Protein AF-A0A8J5MXL2-F1 (afdb_monomer_lite)

Organism: Homarus americanus (NCBI:txid6706)

Secondary structure (DSSP, 8-state):
-HHHHHHHHHHHHHHHHHHHHHHHHHHHHHHHHH---S--------B-PBPSSSSSB-S--B----SEETTTEESS-TT-EEEEEEEEEEE--HHHHHH-EEEEEEEEE-TTS-EEEEEEEEEEPPP--HHHHHHHHHHTHHHHHTTSS-SEEEEEEEEEEEEE---

Sequence (167 aa):
NMQSTAYSLVVFTATMVVMFWASVFLYTSFYFTYMPDESVMWPVHFQYRSCHDKPGICSNPFAVISVTDPTRGSLLARGQKYRVVVDIDMPESPTNQKIGMFLINMNMKSHTGEVLREASRSSMLRYKSSLLQTLSTITFAPLLLYGIHEEKQMVTVELFSQYEEDP

Foldseek 3Di:
DVVVVVVVVVVVVVVVVVVVVVVVVVVVVCCVPPPDDPDDDDDWDWDFDADPPDGDTDDDTDGDDDQADPVPGGVDDAPAWDWDKDKDKDAPDPVQQVVAKDKDKDFDADPVRHGPDIFIDIDHDDDDDPVRVVVVCVVCVVCVVVVVDGRIDITMDTGDGTDHDHD

Structure (mmCIF, N/CA/C/O backbone):
data_AF-A0A8J5MXL2-F1
#
_entry.id   AF-A0A8J5MXL2-F1
#
loop_
_atom_site.group_PDB
_atom_site.id
_atom_site.typ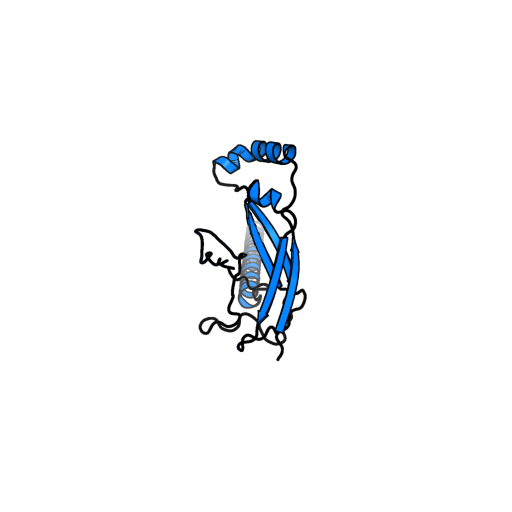e_symbol
_atom_site.label_atom_id
_atom_site.label_alt_id
_atom_site.label_comp_id
_atom_site.label_asym_id
_atom_site.label_entity_id
_atom_site.label_seq_id
_atom_site.pdbx_PDB_ins_code
_atom_site.Cartn_x
_atom_site.Cartn_y
_atom_site.Cartn_z
_atom_site.occupancy
_atom_site.B_iso_or_equiv
_atom_site.auth_seq_id
_atom_site.auth_comp_id
_atom_site.auth_asym_id
_atom_site.auth_atom_id
_atom_site.pdbx_PDB_model_num
ATOM 1 N N . ASN A 1 1 ? -1.205 4.572 -68.553 1.00 61.91 1 ASN A N 1
ATOM 2 C CA . ASN A 1 1 ? -1.331 5.439 -67.357 1.00 61.91 1 ASN A CA 1
ATOM 3 C C . ASN A 1 1 ? -2.058 4.818 -66.166 1.00 61.91 1 ASN A C 1
ATOM 5 O O . ASN A 1 1 ? -1.701 5.190 -65.065 1.00 61.91 1 ASN A O 1
ATOM 9 N N . MET A 1 2 ? -2.988 3.861 -66.320 1.00 67.50 2 MET A N 1
ATOM 10 C CA . MET A 1 2 ? -3.702 3.271 -65.164 1.00 67.50 2 MET A CA 1
ATOM 11 C C . MET A 1 2 ? -2.913 2.192 -64.394 1.00 67.50 2 MET A C 1
ATOM 13 O O . MET A 1 2 ? -3.054 2.068 -63.184 1.00 67.50 2 MET A O 1
ATOM 17 N N . GLN A 1 3 ? -2.043 1.430 -65.067 1.00 72.88 3 GLN A N 1
ATOM 18 C CA . GLN A 1 3 ? -1.209 0.431 -64.382 1.00 72.88 3 GLN A CA 1
ATOM 19 C C . GLN A 1 3 ? -0.096 1.081 -63.544 1.00 72.88 3 GLN A C 1
ATOM 21 O O . GLN A 1 3 ? 0.115 0.691 -62.405 1.00 72.88 3 GLN A O 1
ATOM 26 N N . SER A 1 4 ? 0.568 2.122 -64.059 1.00 75.69 4 SER A N 1
ATOM 27 C CA . SER A 1 4 ? 1.635 2.833 -63.333 1.00 75.69 4 SER A CA 1
ATOM 28 C C . SER A 1 4 ? 1.132 3.537 -62.063 1.00 75.69 4 SER A C 1
ATOM 30 O O . SER A 1 4 ? 1.806 3.483 -61.035 1.00 75.69 4 SER A O 1
ATOM 32 N N . THR A 1 5 ? -0.073 4.119 -62.087 1.00 83.44 5 THR A N 1
ATOM 33 C CA . THR A 1 5 ? -0.689 4.721 -60.893 1.00 83.44 5 THR A CA 1
ATOM 34 C C . THR A 1 5 ? -1.088 3.671 -59.856 1.00 83.44 5 THR A C 1
ATOM 36 O O . THR A 1 5 ? -0.884 3.895 -58.666 1.00 83.44 5 THR A O 1
ATOM 39 N N . ALA A 1 6 ? -1.578 2.501 -60.285 1.00 85.50 6 ALA A N 1
ATOM 40 C CA . ALA A 1 6 ? -1.893 1.391 -59.384 1.00 85.50 6 ALA A CA 1
ATOM 41 C C . ALA A 1 6 ? -0.640 0.850 -58.670 1.00 85.50 6 ALA A C 1
ATOM 43 O O . ALA A 1 6 ? -0.662 0.676 -57.454 1.00 85.50 6 ALA A O 1
ATOM 44 N N . TYR A 1 7 ? 0.475 0.665 -59.388 1.00 90.00 7 TYR A N 1
ATOM 45 C CA . TYR A 1 7 ? 1.747 0.261 -58.773 1.00 90.00 7 TYR A CA 1
ATOM 46 C C . TYR A 1 7 ? 2.254 1.293 -57.762 1.00 90.00 7 TYR A C 1
ATOM 48 O O . TYR A 1 7 ? 2.662 0.925 -56.663 1.00 90.00 7 TYR A O 1
ATOM 56 N N . SER A 1 8 ? 2.188 2.585 -58.097 1.00 84.81 8 SER A N 1
ATOM 57 C CA . SER A 1 8 ? 2.608 3.652 -57.183 1.00 84.81 8 SER A CA 1
ATOM 58 C C . SER A 1 8 ? 1.765 3.688 -55.899 1.00 84.81 8 SER A C 1
ATOM 60 O O . SER A 1 8 ? 2.327 3.830 -54.814 1.00 84.81 8 SER A O 1
ATOM 62 N N . LEU A 1 9 ? 0.447 3.479 -55.995 1.00 91.19 9 LEU A N 1
ATOM 63 C CA . LEU A 1 9 ? -0.451 3.412 -54.837 1.00 91.19 9 LEU A CA 1
ATOM 64 C C . LEU A 1 9 ? -0.167 2.187 -53.951 1.00 91.19 9 LEU A C 1
ATOM 66 O O . LEU A 1 9 ? -0.119 2.302 -52.727 1.00 91.19 9 LEU A O 1
ATOM 70 N N . VAL A 1 10 ? 0.060 1.018 -54.556 1.00 93.69 10 VAL A N 1
ATOM 71 C CA . VAL A 1 10 ? 0.404 -0.209 -53.817 1.00 93.69 10 VAL A CA 1
ATOM 72 C C . VAL A 1 10 ? 1.729 -0.042 -53.076 1.00 93.69 10 VAL A C 1
ATOM 74 O O . VAL A 1 10 ? 1.815 -0.371 -51.899 1.00 93.69 10 VAL A O 1
ATOM 77 N N . VAL A 1 11 ? 2.748 0.532 -53.719 1.00 93.94 11 VAL A N 1
ATOM 78 C CA . VAL A 1 11 ? 4.038 0.778 -53.060 1.00 93.94 11 VAL A CA 1
ATOM 79 C C . VAL A 1 11 ? 3.889 1.786 -51.919 1.00 93.94 11 VAL A C 1
ATOM 81 O O . VAL A 1 11 ? 4.409 1.540 -50.838 1.00 93.94 11 VAL A O 1
ATOM 84 N N . PHE A 1 12 ? 3.142 2.877 -52.111 1.00 94.75 12 PHE A N 1
ATOM 85 C CA . PHE A 1 12 ? 2.916 3.876 -51.061 1.00 94.75 12 PHE A CA 1
ATOM 86 C C . PHE A 1 12 ? 2.152 3.312 -49.854 1.00 94.75 12 PHE A C 1
ATOM 88 O O . PHE A 1 12 ? 2.492 3.578 -48.703 1.00 94.75 12 PHE A O 1
ATOM 95 N N . THR A 1 13 ? 1.121 2.503 -50.100 1.00 94.06 13 THR A N 1
ATOM 96 C CA . THR A 1 13 ? 0.374 1.846 -49.017 1.00 94.06 13 THR A CA 1
ATOM 97 C C . THR A 1 13 ? 1.240 0.816 -48.293 1.00 94.06 13 THR A C 1
ATOM 99 O O . THR A 1 13 ? 1.255 0.795 -47.064 1.00 94.06 13 THR A O 1
ATOM 102 N N . ALA A 1 14 ? 2.033 0.027 -49.022 1.00 95.12 14 ALA A N 1
ATOM 103 C CA . ALA A 1 14 ? 2.966 -0.926 -48.432 1.00 95.12 14 ALA A CA 1
ATOM 104 C C . ALA A 1 14 ? 4.043 -0.235 -47.580 1.00 95.12 14 ALA A C 1
ATOM 106 O O . ALA A 1 14 ? 4.313 -0.687 -46.468 1.00 95.12 14 ALA A O 1
ATOM 107 N N . THR A 1 15 ? 4.623 0.878 -48.040 1.00 95.31 15 THR A N 1
ATOM 108 C CA . THR A 1 15 ? 5.620 1.621 -47.252 1.00 95.31 15 THR A CA 1
ATOM 109 C C . THR A 1 15 ? 5.012 2.222 -45.991 1.00 95.31 15 THR A C 1
ATOM 111 O O . THR A 1 15 ? 5.636 2.137 -44.937 1.00 95.31 15 THR A O 1
ATOM 114 N N . MET A 1 16 ? 3.789 2.756 -46.050 1.00 95.88 16 MET A N 1
ATOM 115 C CA . MET A 1 16 ? 3.077 3.249 -44.863 1.00 95.88 16 MET A CA 1
ATOM 116 C C . MET A 1 16 ? 2.820 2.140 -43.842 1.00 95.88 16 MET A C 1
ATOM 118 O O . MET A 1 16 ? 3.063 2.334 -42.652 1.00 95.88 16 MET A O 1
ATOM 122 N N . VAL A 1 17 ? 2.395 0.960 -44.301 1.00 97.00 17 VAL A N 1
ATOM 123 C CA . VAL A 1 17 ? 2.185 -0.205 -43.432 1.00 97.00 17 VAL A CA 1
ATOM 124 C C . VAL A 1 17 ? 3.502 -0.649 -42.792 1.00 97.00 17 VAL A C 1
ATOM 126 O O . VAL A 1 17 ? 3.550 -0.854 -41.582 1.00 97.00 17 VAL A O 1
ATOM 129 N N . VAL A 1 18 ? 4.587 -0.742 -43.566 1.00 97.12 18 VAL A N 1
ATOM 130 C CA . VAL A 1 18 ? 5.909 -1.121 -43.039 1.00 97.12 18 VAL A CA 1
ATOM 131 C C . VAL A 1 18 ? 6.419 -0.094 -42.029 1.00 97.12 18 VAL A C 1
ATOM 133 O O . VAL A 1 18 ? 6.891 -0.484 -40.966 1.00 97.12 18 VAL A O 1
ATOM 136 N N . MET A 1 19 ? 6.292 1.204 -42.314 1.00 97.06 19 MET A N 1
ATOM 137 C CA . MET A 1 19 ? 6.699 2.260 -41.381 1.00 97.06 19 MET A CA 1
ATOM 138 C C . MET A 1 19 ? 5.875 2.235 -40.093 1.00 97.06 19 MET A C 1
ATOM 140 O O . MET A 1 19 ? 6.441 2.392 -39.013 1.00 97.06 19 MET A O 1
ATOM 144 N N . PHE A 1 20 ? 4.566 1.990 -40.184 1.00 97.69 20 PHE A N 1
ATOM 145 C CA . PHE A 1 20 ? 3.706 1.852 -39.011 1.00 97.69 20 PHE A CA 1
ATOM 146 C C . PHE A 1 20 ? 4.155 0.683 -38.128 1.00 97.69 20 PHE A C 1
ATOM 148 O O . PHE A 1 20 ? 4.393 0.869 -36.936 1.00 97.69 20 PHE A O 1
ATOM 155 N N . TRP A 1 21 ? 4.361 -0.502 -38.711 1.00 98.06 21 TRP A N 1
ATOM 156 C CA . TRP A 1 21 ? 4.827 -1.669 -37.958 1.00 98.06 21 TRP A CA 1
ATOM 157 C C . TRP A 1 21 ? 6.236 -1.490 -37.397 1.00 98.06 21 TRP A C 1
ATOM 159 O O . TRP A 1 21 ? 6.477 -1.856 -36.249 1.00 98.06 21 TRP A O 1
ATOM 169 N N . ALA A 1 22 ? 7.147 -0.882 -38.159 1.00 97.56 22 ALA A N 1
ATOM 170 C CA . ALA A 1 22 ? 8.485 -0.552 -37.679 1.00 97.56 22 ALA A CA 1
ATOM 171 C C . ALA A 1 22 ? 8.427 0.416 -36.488 1.00 97.56 22 ALA A C 1
ATOM 173 O O . ALA A 1 22 ? 9.132 0.212 -35.503 1.00 97.56 22 ALA A O 1
ATOM 174 N N . SER A 1 23 ? 7.550 1.424 -36.538 1.00 97.94 23 SER A N 1
ATOM 175 C CA . SER A 1 23 ? 7.342 2.364 -35.434 1.00 97.94 23 SER A CA 1
ATOM 176 C C . SER A 1 23 ? 6.782 1.676 -34.192 1.00 97.94 23 SER A C 1
ATOM 178 O O . SER A 1 23 ? 7.279 1.926 -33.097 1.00 97.94 23 SER A O 1
ATOM 180 N N . VAL A 1 24 ? 5.768 0.816 -34.344 1.00 97.75 24 VAL A N 1
ATOM 181 C CA . VAL A 1 24 ? 5.194 0.056 -33.222 1.00 97.75 24 VAL A CA 1
ATOM 182 C C . VAL A 1 24 ? 6.259 -0.848 -32.606 1.00 97.75 24 VAL A C 1
ATOM 184 O O . VAL A 1 24 ? 6.463 -0.808 -31.398 1.00 97.75 24 VAL A O 1
ATOM 187 N N . PHE A 1 25 ? 6.998 -1.597 -33.429 1.00 97.81 25 PHE A N 1
ATOM 188 C CA . PHE A 1 25 ? 8.056 -2.490 -32.962 1.00 97.81 25 PHE A CA 1
ATOM 189 C C . PHE A 1 25 ? 9.160 -1.742 -32.207 1.00 97.81 25 PHE A C 1
ATOM 191 O O . PHE A 1 25 ? 9.524 -2.141 -31.101 1.00 97.81 25 PHE A O 1
ATOM 198 N N . LEU A 1 26 ? 9.665 -0.642 -32.776 1.00 96.81 26 LEU A N 1
ATOM 199 C CA . LEU A 1 26 ? 10.686 0.179 -32.130 1.00 96.81 26 LEU A CA 1
ATOM 200 C C . LEU A 1 26 ? 10.166 0.744 -30.809 1.00 96.81 26 LEU A C 1
ATOM 202 O O . LEU A 1 26 ? 10.816 0.560 -29.786 1.00 96.81 26 LEU A O 1
ATOM 206 N N . TYR A 1 27 ? 8.982 1.359 -30.797 1.00 96.38 27 TYR A N 1
ATOM 207 C CA . TYR A 1 27 ? 8.404 1.910 -29.572 1.00 96.38 27 TYR A CA 1
ATOM 208 C C . TYR A 1 27 ? 8.257 0.845 -28.478 1.00 96.38 27 TYR A C 1
ATOM 210 O O . TYR A 1 27 ? 8.729 1.046 -27.362 1.00 96.38 27 TYR A O 1
ATOM 218 N N . THR A 1 28 ? 7.673 -0.310 -28.805 1.00 96.06 28 THR A N 1
ATOM 219 C CA . THR A 1 28 ? 7.498 -1.418 -27.862 1.00 96.06 28 THR A CA 1
ATOM 220 C C . THR A 1 28 ? 8.838 -1.941 -27.340 1.00 96.06 28 THR A C 1
ATOM 222 O O . THR A 1 28 ? 8.985 -2.156 -26.139 1.00 96.06 28 THR A O 1
ATOM 225 N N . SER A 1 29 ? 9.838 -2.108 -28.211 1.00 96.00 29 SER A N 1
ATOM 226 C CA . SER A 1 29 ? 11.170 -2.573 -27.810 1.00 96.00 29 SER A CA 1
ATOM 227 C C . SER A 1 29 ? 11.869 -1.579 -26.885 1.00 96.00 29 SER A C 1
ATOM 229 O O . SER A 1 29 ? 12.421 -1.991 -25.864 1.00 96.00 29 SER A O 1
ATOM 231 N N . PHE A 1 30 ? 11.805 -0.282 -27.191 1.00 96.00 30 PHE A N 1
ATOM 232 C CA . PHE A 1 30 ?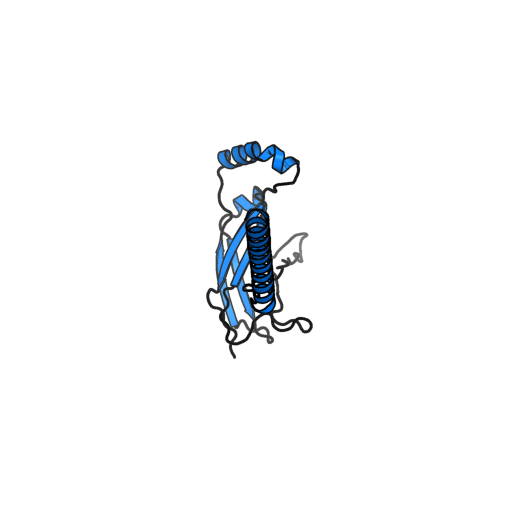 12.374 0.754 -26.332 1.00 96.00 30 PHE A CA 1
ATOM 233 C C . PHE A 1 30 ? 11.656 0.817 -24.984 1.00 96.00 30 PHE A C 1
ATOM 235 O O . PHE A 1 30 ? 12.316 0.870 -23.950 1.00 96.00 30 PHE A O 1
ATOM 242 N N . TYR A 1 31 ? 10.325 0.756 -24.990 1.00 93.12 31 TYR A N 1
ATOM 243 C CA . TYR A 1 31 ? 9.512 0.785 -23.780 1.00 93.12 31 TYR A CA 1
ATOM 244 C C . TYR A 1 31 ? 9.915 -0.332 -22.811 1.00 93.12 31 TYR A C 1
ATOM 246 O O . TYR A 1 31 ? 10.307 -0.051 -21.685 1.00 93.12 31 TYR A O 1
ATOM 254 N N . PHE A 1 32 ? 9.922 -1.587 -23.269 1.00 90.56 32 PHE A N 1
ATOM 255 C CA . PHE A 1 32 ? 10.228 -2.724 -22.395 1.00 90.56 32 PHE A CA 1
ATOM 256 C C . PHE A 1 32 ? 11.716 -2.878 -22.051 1.00 90.56 32 PHE A C 1
ATOM 258 O O . PHE A 1 32 ? 12.036 -3.516 -21.055 1.00 90.56 32 PHE A O 1
ATOM 265 N N . THR A 1 33 ? 12.630 -2.323 -22.853 1.00 91.44 33 THR A N 1
ATOM 266 C CA . THR A 1 33 ? 14.073 -2.391 -22.550 1.00 91.44 33 THR A CA 1
ATOM 267 C C . THR A 1 33 ? 14.507 -1.318 -21.557 1.00 91.44 33 THR A C 1
ATOM 269 O O . THR A 1 33 ? 15.392 -1.567 -20.741 1.00 91.44 33 THR A O 1
ATOM 272 N N . TYR A 1 34 ? 13.933 -0.116 -21.650 1.00 89.00 34 TYR A N 1
ATOM 273 C CA . TYR A 1 34 ? 14.468 1.053 -20.952 1.00 89.00 34 TYR A CA 1
ATOM 274 C C . TYR A 1 34 ? 13.556 1.638 -19.886 1.00 89.00 34 TYR A C 1
ATOM 276 O O . TYR A 1 34 ? 14.075 2.359 -19.040 1.00 89.00 34 TYR A O 1
ATOM 284 N N . MET A 1 35 ? 12.242 1.396 -19.914 1.00 84.00 35 MET A N 1
ATOM 285 C CA . MET A 1 35 ? 11.355 1.914 -18.874 1.00 84.00 35 MET A CA 1
ATOM 286 C C . MET A 1 35 ? 11.443 0.996 -17.647 1.00 84.00 35 MET A C 1
ATOM 288 O O . MET A 1 35 ? 11.004 -0.151 -17.731 1.00 84.00 35 MET A O 1
ATOM 292 N N . PRO A 1 36 ? 12.042 1.447 -16.528 1.00 75.75 36 PRO A N 1
ATOM 293 C CA . PRO A 1 36 ? 12.087 0.652 -15.312 1.00 75.75 36 PRO A CA 1
ATOM 294 C C . PRO A 1 36 ? 10.715 0.639 -14.633 1.00 75.75 36 PRO A C 1
ATOM 296 O O . PRO A 1 36 ? 9.900 1.543 -14.826 1.00 75.75 36 PRO A O 1
ATOM 299 N N . ASP A 1 37 ? 10.492 -0.353 -13.778 1.00 71.00 37 ASP A N 1
ATOM 300 C CA . ASP A 1 37 ? 9.303 -0.400 -12.934 1.00 71.00 37 ASP A CA 1
ATOM 301 C C . ASP A 1 37 ? 9.305 0.779 -11.942 1.00 71.00 37 ASP A C 1
ATOM 303 O O . ASP A 1 37 ? 10.186 0.903 -11.090 1.00 71.00 37 ASP A O 1
ATOM 307 N N . GLU A 1 38 ? 8.310 1.664 -12.047 1.00 75.12 38 GLU A N 1
ATOM 308 C CA . GLU A 1 38 ? 8.218 2.894 -11.240 1.00 75.12 38 GLU A CA 1
ATOM 309 C C . GLU A 1 38 ? 7.800 2.640 -9.780 1.00 75.12 38 GLU A C 1
ATOM 311 O O . GLU A 1 38 ? 7.971 3.502 -8.914 1.00 75.12 38 GLU A O 1
ATOM 316 N N . SER A 1 39 ? 7.254 1.458 -9.481 1.00 81.06 39 SER A N 1
ATOM 317 C CA . SER A 1 39 ? 6.775 1.100 -8.146 1.00 81.06 39 SER A CA 1
ATOM 318 C C . SER A 1 39 ? 7.028 -0.367 -7.836 1.00 81.06 39 SER A C 1
ATOM 320 O O . SER A 1 39 ? 6.598 -1.248 -8.580 1.00 81.06 39 SER A O 1
ATOM 322 N N . VAL A 1 40 ? 7.657 -0.632 -6.693 1.00 83.62 40 VAL A N 1
ATOM 323 C CA . VAL A 1 40 ? 7.877 -1.995 -6.208 1.00 83.62 40 VAL A CA 1
ATOM 324 C C . VAL A 1 40 ? 6.763 -2.366 -5.229 1.00 83.62 40 VAL A C 1
ATOM 326 O O . VAL A 1 40 ? 6.582 -1.698 -4.212 1.00 83.62 40 VAL A O 1
ATOM 329 N N . MET A 1 41 ? 6.012 -3.427 -5.530 1.00 87.31 41 MET A N 1
ATOM 330 C CA . MET A 1 41 ? 4.903 -3.907 -4.698 1.00 87.31 41 MET A CA 1
ATOM 331 C C . MET A 1 41 ? 5.289 -5.193 -3.967 1.00 87.31 41 MET A C 1
ATOM 333 O O . MET A 1 41 ? 5.769 -6.141 -4.587 1.00 87.31 41 MET A O 1
ATOM 337 N N . TRP A 1 42 ? 5.028 -5.244 -2.659 1.00 85.31 42 TRP A N 1
ATOM 338 C CA . TRP A 1 42 ? 5.318 -6.406 -1.818 1.00 85.31 42 TRP A CA 1
ATOM 339 C C . TRP A 1 42 ? 4.075 -6.847 -1.053 1.00 85.31 42 TRP A C 1
ATOM 341 O O . TRP A 1 42 ? 3.404 -6.005 -0.451 1.00 85.31 42 TRP A O 1
ATOM 351 N N . PRO A 1 43 ? 3.761 -8.153 -1.040 1.00 90.62 43 PRO A N 1
ATOM 352 C CA . PRO A 1 43 ? 2.618 -8.645 -0.294 1.00 90.62 43 PRO A CA 1
ATOM 353 C C . PRO A 1 43 ? 2.859 -8.490 1.212 1.00 90.62 43 PRO A C 1
ATOM 355 O O . PRO A 1 43 ? 3.914 -8.851 1.737 1.00 90.62 43 PRO A O 1
ATOM 358 N N . VAL A 1 44 ? 1.850 -7.977 1.916 1.00 92.31 44 VAL A N 1
ATOM 359 C CA . VAL A 1 44 ? 1.872 -7.818 3.373 1.00 92.31 44 VAL A CA 1
ATOM 360 C C . VAL A 1 44 ? 1.057 -8.936 4.008 1.00 92.31 44 VAL A C 1
ATOM 362 O O . VAL A 1 44 ? -0.168 -8.972 3.905 1.00 92.31 44 VAL A O 1
ATOM 365 N N . HIS A 1 45 ? 1.734 -9.855 4.692 1.00 92.62 45 HIS A N 1
ATOM 366 C CA . HIS A 1 45 ? 1.080 -10.951 5.402 1.00 92.62 45 HIS A CA 1
ATOM 367 C C . HIS A 1 45 ? 0.947 -10.617 6.888 1.00 92.62 45 HIS A C 1
ATOM 369 O O . HIS A 1 45 ? 1.911 -10.718 7.649 1.00 92.62 45 HIS A O 1
ATOM 375 N N . PHE A 1 46 ? -0.256 -10.212 7.299 1.00 92.31 46 PHE A N 1
ATOM 376 C CA . PHE A 1 46 ? -0.548 -9.916 8.698 1.00 92.31 46 PHE A CA 1
ATOM 377 C C . PHE A 1 46 ? -0.542 -11.176 9.564 1.00 92.31 46 PHE A C 1
ATOM 379 O O . PHE A 1 46 ? -1.087 -12.221 9.211 1.00 92.31 46 PHE A O 1
ATOM 386 N N . GLN A 1 47 ? 0.060 -11.036 10.736 1.00 93.00 47 GLN A N 1
ATOM 387 C CA . GLN A 1 47 ? 0.152 -12.033 11.784 1.00 93.00 47 GLN A CA 1
ATOM 388 C C . GLN A 1 47 ? -0.510 -11.505 13.054 1.00 93.00 47 GLN A C 1
ATOM 390 O O . GLN A 1 47 ? -0.605 -10.298 13.292 1.00 93.00 47 GLN A O 1
ATOM 395 N N . TYR A 1 48 ? -0.941 -12.443 13.888 1.00 92.75 48 TYR A N 1
ATOM 396 C CA . TYR A 1 48 ? -1.599 -12.176 15.158 1.00 92.75 48 TYR A CA 1
ATOM 397 C C . TYR A 1 48 ? -0.944 -13.021 16.243 1.00 92.75 48 TYR A C 1
ATOM 399 O O . TYR A 1 48 ? -0.497 -14.139 15.987 1.00 92.75 48 TYR A O 1
ATOM 407 N N . ARG A 1 49 ? -0.911 -12.507 17.472 1.00 90.88 49 ARG A N 1
ATOM 408 C CA . ARG A 1 49 ? -0.523 -13.283 18.649 1.00 90.88 49 ARG A CA 1
ATOM 409 C C . ARG A 1 49 ? -1.774 -13.804 19.341 1.00 90.88 49 ARG A C 1
ATOM 411 O O . ARG A 1 49 ? -2.697 -13.042 19.651 1.00 90.88 49 ARG A O 1
ATOM 418 N N . SER A 1 50 ? -1.782 -15.107 19.594 1.00 91.06 50 SER A N 1
ATOM 419 C CA . SER A 1 50 ? -2.776 -15.743 20.451 1.00 91.06 50 SER A CA 1
ATOM 420 C C . SER A 1 50 ? -2.597 -15.283 21.895 1.00 91.06 50 SER A C 1
ATOM 422 O O . SER A 1 50 ? -1.476 -15.042 22.347 1.00 91.06 50 SER A O 1
ATOM 424 N N . CYS A 1 51 ? -3.697 -15.177 22.632 1.00 90.88 51 CYS A N 1
ATOM 425 C CA . CYS A 1 51 ? -3.636 -14.952 24.071 1.00 90.88 51 CYS A CA 1
ATOM 426 C C . CYS A 1 51 ? -3.014 -16.172 24.777 1.00 90.88 51 CYS A C 1
ATOM 428 O O . CYS A 1 51 ? -3.262 -17.307 24.374 1.00 90.88 51 CYS A O 1
ATOM 430 N N . HIS A 1 52 ? -2.250 -15.952 25.851 1.00 87.69 52 HIS A N 1
ATOM 431 C CA . HIS A 1 52 ? -1.698 -17.050 26.656 1.00 87.69 52 HIS A CA 1
ATOM 432 C C . HIS A 1 52 ? -2.765 -17.740 27.523 1.00 87.69 52 HIS A C 1
ATOM 434 O O . HIS A 1 52 ? -2.758 -18.961 27.639 1.00 87.69 52 HIS A O 1
ATOM 440 N N . ASP A 1 53 ? -3.706 -16.971 28.082 1.00 89.12 53 ASP A N 1
ATOM 441 C CA . ASP A 1 53 ? -4.615 -17.467 29.127 1.00 89.12 53 ASP A CA 1
ATOM 442 C C . ASP A 1 53 ? -5.999 -17.901 28.615 1.00 89.12 53 ASP A C 1
ATOM 444 O O . ASP A 1 53 ? -6.775 -18.508 29.354 1.00 89.12 53 ASP A O 1
ATOM 448 N N . LYS A 1 54 ? -6.365 -17.546 27.375 1.00 88.50 54 LYS A N 1
ATOM 449 C CA . LYS A 1 54 ? -7.710 -17.773 26.815 1.00 88.50 54 LYS A CA 1
ATOM 450 C C . LYS A 1 54 ? -7.650 -18.067 25.315 1.00 88.50 54 LYS A C 1
ATOM 452 O O . LYS A 1 54 ? -6.788 -17.527 24.632 1.00 88.50 54 LYS A O 1
ATOM 457 N N . PRO A 1 55 ? -8.586 -18.853 24.760 1.00 86.00 55 PRO A N 1
ATOM 458 C CA . PRO A 1 55 ? -8.712 -18.968 23.313 1.00 86.00 55 PRO A CA 1
ATOM 459 C C . PRO A 1 55 ? -9.134 -17.613 22.728 1.00 86.00 55 PRO A C 1
ATOM 461 O O . PRO A 1 55 ? -10.198 -17.090 23.058 1.00 86.00 55 PRO A O 1
ATOM 464 N N . GLY A 1 56 ? -8.286 -17.024 21.884 1.00 87.62 56 GLY A N 1
ATOM 465 C CA . GLY A 1 56 ? -8.560 -15.740 21.243 1.00 87.62 56 GLY A CA 1
ATOM 466 C C . GLY A 1 56 ? -7.320 -15.045 20.684 1.00 87.62 56 GLY A C 1
ATOM 467 O O . GLY A 1 56 ? -6.184 -15.485 20.884 1.00 87.62 56 GLY A O 1
ATOM 468 N N . ILE A 1 57 ? -7.564 -13.938 19.984 1.00 89.25 57 ILE A N 1
ATOM 469 C CA . ILE A 1 57 ? -6.545 -13.025 19.458 1.00 89.25 57 ILE A CA 1
ATOM 470 C C . ILE A 1 57 ? -6.381 -11.879 20.460 1.00 89.25 57 ILE A C 1
ATOM 472 O O . ILE A 1 57 ? -7.362 -11.217 20.791 1.00 89.25 57 ILE A O 1
ATOM 476 N N . CYS A 1 58 ? -5.155 -11.647 20.934 1.00 86.94 58 CYS A N 1
ATOM 477 C CA . CYS A 1 58 ? -4.856 -10.608 21.932 1.00 86.94 58 CYS A CA 1
ATOM 478 C C . CYS A 1 58 ? -3.942 -9.494 21.415 1.00 86.94 58 CYS A C 1
ATOM 480 O O . CYS A 1 58 ? -3.575 -8.602 22.178 1.00 86.94 58 CYS A O 1
ATOM 482 N N . SER A 1 59 ? -3.551 -9.527 20.141 1.00 90.12 59 SER A N 1
ATOM 483 C CA . SER A 1 59 ? -2.757 -8.463 19.532 1.00 90.12 59 SER A CA 1
ATOM 484 C C . SER A 1 59 ? -3.461 -7.857 18.332 1.00 90.12 59 SER A C 1
ATOM 486 O O . SER A 1 59 ? -4.236 -8.516 17.639 1.00 90.12 59 SER A O 1
ATOM 488 N N . ASN A 1 60 ? -3.090 -6.618 18.032 1.00 91.94 60 ASN A N 1
ATOM 489 C CA . ASN A 1 60 ? -3.369 -6.024 16.733 1.00 91.94 60 ASN A CA 1
ATOM 490 C C . ASN A 1 60 ? -2.645 -6.816 15.624 1.00 91.94 60 ASN A C 1
ATOM 492 O O . ASN A 1 60 ? -1.613 -7.442 15.907 1.00 91.94 60 ASN A O 1
ATOM 496 N N . PRO A 1 61 ? -3.167 -6.801 14.383 1.00 93.50 61 PRO A N 1
ATOM 497 C CA . PRO A 1 61 ? -2.460 -7.348 13.231 1.00 93.50 61 PRO A CA 1
ATOM 498 C C . PRO A 1 61 ? -1.129 -6.620 13.036 1.00 93.50 61 PRO A C 1
ATOM 500 O O . PRO A 1 61 ? -1.080 -5.391 13.059 1.00 93.50 61 PRO A O 1
ATOM 503 N N . PHE A 1 62 ? -0.054 -7.369 12.816 1.00 94.12 62 PHE A N 1
ATOM 504 C CA . PHE A 1 62 ? 1.254 -6.813 12.471 1.00 94.12 62 PHE A CA 1
ATOM 505 C C . PHE A 1 62 ? 1.908 -7.649 11.374 1.00 94.12 62 PHE A C 1
ATOM 507 O O . PHE A 1 62 ? 1.636 -8.837 11.248 1.00 94.12 62 PHE A O 1
ATOM 514 N N . ALA A 1 63 ? 2.781 -7.040 10.583 1.00 93.88 63 ALA A N 1
ATOM 515 C CA . ALA A 1 63 ? 3.558 -7.728 9.561 1.00 93.88 63 ALA A CA 1
ATOM 516 C C . ALA A 1 63 ? 5.004 -7.232 9.610 1.00 93.88 63 ALA A C 1
ATOM 518 O O . ALA A 1 63 ? 5.261 -6.085 9.982 1.00 93.88 63 ALA A O 1
ATOM 519 N N . VAL A 1 64 ? 5.946 -8.103 9.253 1.00 91.62 64 VAL A N 1
ATOM 520 C CA . VAL A 1 64 ? 7.370 -7.770 9.147 1.00 91.62 64 VAL A CA 1
ATOM 521 C C . VAL A 1 64 ? 7.819 -8.128 7.741 1.00 91.62 64 VAL A C 1
ATOM 523 O O . VAL A 1 64 ? 7.605 -9.252 7.295 1.00 91.62 64 VAL A O 1
ATOM 526 N N . ILE A 1 65 ? 8.419 -7.162 7.052 1.00 89.31 65 ILE A N 1
ATOM 527 C CA . ILE A 1 65 ? 8.858 -7.291 5.664 1.00 89.31 65 ILE A CA 1
ATOM 528 C C . ILE A 1 65 ? 10.365 -7.060 5.649 1.00 89.31 65 ILE A C 1
ATOM 530 O O . ILE A 1 65 ? 10.847 -6.062 6.187 1.00 89.31 65 ILE A O 1
ATOM 534 N N . SER A 1 66 ? 11.115 -7.991 5.066 1.00 86.19 66 SER A N 1
ATOM 535 C CA . SER A 1 66 ? 12.556 -7.842 4.882 1.00 86.19 66 SER A CA 1
ATOM 536 C C . SER A 1 66 ? 12.832 -6.955 3.672 1.00 86.19 66 SER A C 1
ATOM 538 O O . SER A 1 66 ? 12.534 -7.341 2.545 1.00 86.19 66 SER A O 1
ATOM 540 N N . VAL A 1 67 ? 13.431 -5.787 3.911 1.00 81.12 67 VAL A N 1
ATOM 541 C CA . VAL A 1 67 ? 13.859 -4.843 2.861 1.00 81.12 67 VAL A CA 1
ATOM 542 C C . VAL A 1 67 ? 15.062 -5.366 2.072 1.00 81.12 67 VAL A C 1
ATOM 544 O O . VAL A 1 67 ? 15.326 -4.917 0.966 1.00 81.12 67 VAL A O 1
ATOM 547 N N . THR A 1 68 ? 15.778 -6.357 2.592 1.00 79.19 68 THR A N 1
ATOM 548 C CA . THR A 1 68 ? 16.874 -7.015 1.882 1.00 79.19 68 THR A CA 1
ATOM 549 C C . THR A 1 68 ? 16.583 -8.503 1.825 1.00 79.19 68 THR A C 1
ATOM 551 O O . THR A 1 68 ? 16.439 -9.146 2.865 1.00 79.19 68 THR A O 1
ATOM 554 N N . ASP A 1 69 ? 16.492 -9.048 0.618 1.00 69.75 69 ASP A N 1
ATOM 555 C CA . ASP A 1 69 ? 16.344 -10.479 0.384 1.00 69.75 69 ASP A CA 1
ATOM 556 C C . ASP A 1 69 ? 17.682 -11.022 -0.148 1.00 69.75 69 ASP A C 1
ATOM 558 O O . ASP A 1 69 ? 18.174 -10.532 -1.169 1.00 69.75 69 ASP A O 1
ATOM 562 N N . PRO A 1 70 ? 18.291 -12.040 0.490 1.00 64.69 70 PRO A N 1
ATOM 563 C CA . PRO A 1 70 ? 19.525 -12.655 0.001 1.00 64.69 70 PRO A CA 1
ATOM 564 C C . PRO A 1 70 ? 19.427 -13.177 -1.440 1.00 64.69 70 PRO A C 1
ATOM 566 O O . PRO A 1 70 ? 20.442 -13.297 -2.119 1.00 64.69 70 PRO A O 1
ATOM 569 N N . THR A 1 71 ? 18.218 -13.511 -1.900 1.00 67.31 71 THR A N 1
ATOM 570 C CA . THR A 1 71 ? 17.965 -14.103 -3.221 1.00 67.31 71 THR A CA 1
ATOM 571 C C . THR A 1 71 ? 17.516 -13.090 -4.271 1.00 67.31 71 THR A C 1
ATOM 573 O O . THR A 1 71 ? 17.757 -13.306 -5.458 1.00 67.31 71 THR A O 1
ATOM 576 N N . ARG A 1 72 ? 16.877 -11.988 -3.855 1.00 66.00 72 ARG A N 1
ATOM 577 C CA . ARG A 1 72 ? 16.293 -10.973 -4.756 1.00 66.00 72 ARG A CA 1
ATOM 578 C C . ARG A 1 72 ? 16.979 -9.605 -4.694 1.00 66.00 72 ARG A C 1
ATOM 580 O O . ARG A 1 72 ? 16.659 -8.745 -5.506 1.00 66.00 72 ARG A O 1
ATOM 587 N N . GLY A 1 73 ? 17.940 -9.413 -3.789 1.00 72.69 73 GLY A N 1
ATOM 588 C CA . GLY A 1 73 ? 18.647 -8.147 -3.595 1.00 72.69 73 GLY A CA 1
ATOM 589 C C . GLY A 1 73 ? 17.934 -7.194 -2.628 1.00 72.69 73 GLY A C 1
ATOM 590 O O . GLY A 1 73 ? 17.052 -7.593 -1.865 1.00 72.69 73 GLY A O 1
ATOM 591 N N . SER A 1 74 ? 18.355 -5.926 -2.625 1.00 76.69 74 SER A N 1
ATOM 592 C CA . SER A 1 74 ? 17.714 -4.879 -1.819 1.00 76.69 74 SER A CA 1
ATOM 593 C C . SER A 1 74 ? 16.442 -4.380 -2.496 1.00 76.69 74 SER A C 1
ATOM 595 O O . SER A 1 74 ? 16.454 -4.076 -3.687 1.00 76.69 74 SER A O 1
ATOM 597 N N . LEU A 1 75 ? 15.360 -4.264 -1.728 1.00 77.62 75 LEU A N 1
ATOM 598 C CA . LEU A 1 75 ? 14.085 -3.707 -2.179 1.00 77.62 75 LEU A CA 1
ATOM 599 C C . LEU A 1 75 ? 14.164 -2.200 -2.413 1.00 77.62 75 LEU A C 1
ATOM 601 O O . LEU A 1 75 ? 13.405 -1.664 -3.217 1.00 77.62 75 LEU A O 1
ATOM 605 N N . LEU A 1 76 ? 15.064 -1.530 -1.696 1.00 83.38 76 LEU A N 1
ATOM 606 C CA . LEU A 1 76 ? 15.293 -0.096 -1.782 1.00 83.38 76 LEU A CA 1
ATOM 607 C C . LEU A 1 76 ? 16.726 0.143 -2.263 1.00 83.38 76 LEU A C 1
ATOM 609 O O . LEU A 1 76 ? 17.677 -0.491 -1.797 1.00 83.38 76 LEU A O 1
ATOM 613 N N . ALA A 1 77 ? 16.873 1.026 -3.244 1.00 83.06 77 ALA A N 1
ATOM 614 C CA . ALA A 1 77 ? 18.161 1.493 -3.721 1.00 83.06 77 ALA A CA 1
ATOM 615 C C . ALA A 1 77 ? 18.627 2.672 -2.856 1.00 83.06 77 ALA A C 1
ATOM 617 O O . ALA A 1 77 ? 17.851 3.572 -2.527 1.00 83.06 77 ALA A O 1
ATOM 618 N N . ARG A 1 78 ? 19.917 2.688 -2.511 1.00 84.81 78 ARG A N 1
ATOM 619 C CA . ARG A 1 78 ? 20.498 3.751 -1.681 1.00 84.81 78 ARG A CA 1
ATOM 620 C C . ARG A 1 78 ? 20.480 5.095 -2.406 1.00 84.81 78 ARG A C 1
ATOM 622 O O . ARG A 1 78 ? 20.759 5.156 -3.603 1.00 84.81 78 ARG A O 1
ATOM 629 N N . GLY A 1 79 ? 20.183 6.165 -1.669 1.00 83.62 79 GLY A N 1
ATOM 630 C CA . GLY A 1 79 ? 20.118 7.534 -2.200 1.00 83.62 79 GLY A CA 1
ATOM 631 C C . GLY A 1 79 ? 18.905 7.827 -3.092 1.00 83.62 79 GLY A C 1
ATOM 632 O O . GLY A 1 79 ? 18.803 8.920 -3.651 1.00 83.62 79 GLY A O 1
ATOM 633 N N . GLN A 1 80 ? 17.977 6.876 -3.247 1.00 86.62 80 GLN A N 1
ATOM 634 C CA . GLN A 1 80 ? 16.709 7.104 -3.931 1.00 86.62 80 GLN A CA 1
ATOM 635 C C . GLN A 1 80 ? 15.609 7.423 -2.915 1.00 86.62 80 GLN A C 1
ATOM 637 O O . GLN A 1 80 ? 15.457 6.755 -1.894 1.00 86.62 80 GLN A O 1
ATOM 642 N N . LYS A 1 81 ? 14.810 8.450 -3.223 1.00 91.00 81 LYS A N 1
ATOM 643 C CA . LYS A 1 81 ? 13.639 8.824 -2.427 1.00 91.00 81 LYS A CA 1
ATOM 644 C C . LYS A 1 81 ? 12.433 7.996 -2.849 1.00 91.00 81 LYS A C 1
ATOM 646 O O . LYS A 1 81 ? 12.061 7.987 -4.020 1.00 91.00 81 LYS A O 1
ATOM 651 N N . TYR A 1 82 ? 11.794 7.363 -1.878 1.00 90.25 82 TYR A N 1
ATOM 652 C CA . TYR A 1 82 ? 10.645 6.491 -2.050 1.00 90.25 82 TYR A CA 1
ATOM 653 C C . TYR A 1 82 ? 9.403 7.055 -1.371 1.00 90.25 82 TYR A C 1
ATOM 655 O O . TYR A 1 82 ? 9.446 7.550 -0.243 1.00 90.25 82 TYR A O 1
ATOM 663 N N . ARG A 1 83 ? 8.263 6.903 -2.047 1.00 93.50 83 ARG A N 1
ATOM 664 C CA . ARG A 1 83 ? 6.944 7.061 -1.441 1.00 93.50 83 ARG A CA 1
ATOM 665 C C . ARG A 1 83 ? 6.448 5.688 -1.000 1.00 93.50 83 ARG A C 1
ATOM 667 O O . ARG A 1 83 ? 6.242 4.815 -1.837 1.00 93.50 83 ARG A O 1
ATOM 674 N N . VAL A 1 84 ? 6.249 5.509 0.300 1.00 93.31 84 VAL A N 1
ATOM 675 C CA . VAL A 1 84 ? 5.791 4.251 0.892 1.00 93.31 84 VAL A CA 1
ATOM 676 C C . VAL A 1 84 ? 4.296 4.337 1.160 1.00 93.31 84 VAL A C 1
ATOM 678 O O . VAL A 1 84 ? 3.838 5.139 1.981 1.00 93.31 84 VAL A O 1
ATOM 681 N N . VAL A 1 85 ? 3.548 3.487 0.466 1.00 95.25 85 VAL A N 1
ATOM 682 C CA . VAL A 1 85 ? 2.090 3.401 0.526 1.00 95.25 85 VAL A CA 1
ATOM 683 C C . VAL A 1 85 ? 1.703 1.982 0.915 1.00 95.25 85 VAL A C 1
ATOM 685 O O . VAL A 1 85 ? 2.322 1.023 0.459 1.00 95.25 85 VAL A O 1
ATOM 688 N N . VAL A 1 86 ? 0.697 1.854 1.772 1.00 94.81 86 VAL A N 1
ATOM 689 C CA . VAL A 1 86 ? 0.096 0.569 2.128 1.00 94.81 86 VAL A CA 1
ATOM 690 C C . VAL A 1 86 ? -1.335 0.544 1.617 1.00 94.81 86 VAL A C 1
ATOM 692 O O . VAL A 1 86 ? -2.144 1.393 1.994 1.00 94.81 86 VAL A O 1
ATOM 695 N N . ASP A 1 87 ? -1.629 -0.456 0.793 1.00 95.44 87 ASP A N 1
ATOM 696 C CA . ASP A 1 87 ? -2.970 -0.764 0.313 1.00 95.44 87 ASP A CA 1
ATOM 697 C C . ASP A 1 87 ? -3.543 -1.933 1.116 1.00 95.44 87 ASP A C 1
ATOM 699 O O . ASP A 1 87 ? -2.951 -3.012 1.184 1.00 95.44 87 ASP A O 1
ATOM 703 N N . ILE A 1 88 ? -4.689 -1.707 1.759 1.00 94.50 88 ILE A N 1
ATOM 704 C CA . ILE A 1 88 ? -5.381 -2.716 2.564 1.00 94.50 88 ILE A CA 1
ATOM 705 C C . ILE A 1 88 ? -6.735 -3.014 1.934 1.00 94.50 88 ILE A C 1
ATOM 707 O O . ILE A 1 88 ? -7.628 -2.167 1.944 1.00 94.50 88 ILE A O 1
ATOM 711 N N . ASP A 1 89 ? -6.910 -4.240 1.454 1.00 94.25 89 ASP A N 1
ATOM 712 C CA . ASP A 1 89 ? -8.217 -4.742 1.043 1.00 94.25 89 ASP A CA 1
ATOM 713 C C . ASP A 1 89 ? -9.046 -5.125 2.273 1.00 94.25 89 ASP A C 1
ATOM 715 O O . ASP A 1 89 ? -8.666 -5.997 3.058 1.00 94.25 89 ASP A O 1
ATOM 719 N N . MET A 1 90 ? -10.202 -4.480 2.443 1.00 94.12 90 MET A N 1
ATOM 720 C CA . MET A 1 90 ? -11.121 -4.752 3.546 1.00 94.12 90 MET A CA 1
ATOM 721 C C . MET A 1 90 ? -12.538 -5.046 3.049 1.00 94.12 90 MET A C 1
ATOM 723 O O . MET A 1 90 ? -13.094 -4.258 2.283 1.00 94.12 90 MET A O 1
ATOM 727 N N . PRO A 1 91 ? -13.178 -6.133 3.518 1.00 94.88 91 PRO A N 1
ATOM 728 C CA . PRO A 1 91 ? -14.574 -6.400 3.195 1.00 94.88 91 PRO A CA 1
ATOM 729 C C . PRO A 1 91 ? -15.490 -5.381 3.880 1.00 94.88 91 PRO A C 1
ATOM 731 O O . PRO A 1 91 ? -15.247 -4.989 5.030 1.00 94.88 91 PRO A O 1
ATOM 734 N N . GLU A 1 92 ? -16.585 -5.010 3.214 1.00 92.25 92 GLU A N 1
ATOM 735 C CA . GLU A 1 92 ? -17.588 -4.058 3.718 1.00 92.25 92 GLU A CA 1
ATOM 736 C C . GLU A 1 92 ? -18.526 -4.690 4.771 1.00 92.25 92 GLU A C 1
ATOM 738 O O . GLU A 1 92 ? -19.734 -4.467 4.778 1.00 92.25 92 GLU A O 1
ATOM 743 N N . SER A 1 93 ? -17.981 -5.471 5.709 1.00 92.69 93 SER A N 1
ATOM 744 C CA . SER A 1 93 ? -18.762 -6.140 6.756 1.00 92.69 93 SER A CA 1
ATOM 745 C C . SER A 1 93 ? -19.285 -5.161 7.825 1.00 92.69 93 SER A C 1
ATOM 747 O O . SER A 1 93 ? -18.620 -4.163 8.125 1.00 92.69 93 SER A O 1
ATOM 749 N N . PRO A 1 94 ? -20.417 -5.457 8.497 1.00 91.69 94 PRO A N 1
ATOM 750 C CA . PRO A 1 94 ? -20.929 -4.618 9.585 1.00 91.69 94 PRO A CA 1
ATOM 751 C C . PRO A 1 94 ? -19.930 -4.424 10.732 1.00 91.69 94 PRO A C 1
ATOM 753 O O . PRO A 1 94 ? -19.940 -3.384 11.387 1.00 91.69 94 PRO A O 1
ATOM 756 N N . THR A 1 95 ? -19.065 -5.413 10.981 1.00 92.81 95 THR A N 1
ATOM 757 C CA . THR A 1 95 ? -17.995 -5.318 11.980 1.00 92.81 95 THR A CA 1
ATOM 758 C C . THR A 1 95 ? -16.955 -4.288 11.551 1.00 92.81 95 THR A C 1
ATOM 760 O O . THR A 1 95 ? -16.665 -3.384 12.327 1.00 92.81 95 THR A O 1
ATOM 763 N N . ASN A 1 96 ? -16.473 -4.350 10.304 1.00 92.94 96 ASN A N 1
ATOM 764 C CA . ASN A 1 96 ? -15.469 -3.415 9.785 1.00 92.94 96 ASN A CA 1
ATOM 765 C C . ASN A 1 96 ? -15.999 -1.983 9.673 1.00 92.94 96 ASN A C 1
ATOM 767 O O . ASN A 1 96 ? -15.284 -1.033 9.978 1.00 92.94 96 ASN A O 1
ATOM 771 N N . GLN A 1 97 ? -17.270 -1.815 9.307 1.00 90.62 97 GLN A N 1
ATOM 772 C CA . GLN A 1 97 ? -17.911 -0.499 9.257 1.00 90.62 97 GLN A CA 1
ATOM 773 C C . GLN A 1 97 ? -18.007 0.163 10.643 1.00 90.62 97 GLN A C 1
ATOM 775 O O . GLN A 1 97 ? -17.949 1.387 10.746 1.00 90.62 97 GLN A O 1
ATOM 780 N N . LYS A 1 98 ? -18.130 -0.633 11.715 1.00 91.69 98 LYS A N 1
ATOM 781 C CA . LYS A 1 98 ? -18.212 -0.145 13.101 1.00 91.69 98 LYS A CA 1
ATOM 782 C C . LYS A 1 98 ? -16.854 0.141 13.745 1.00 91.69 98 LYS A C 1
ATOM 784 O O . LYS A 1 98 ? -16.837 0.785 14.788 1.00 91.69 98 LYS A O 1
ATOM 789 N N . ILE A 1 99 ? -15.742 -0.302 13.148 1.00 91.75 99 ILE A N 1
ATOM 790 C CA . ILE A 1 99 ? -14.387 0.003 13.648 1.00 91.75 99 ILE A CA 1
ATOM 791 C C . ILE A 1 99 ? -14.154 1.521 13.665 1.00 91.75 99 ILE A C 1
ATOM 793 O O . 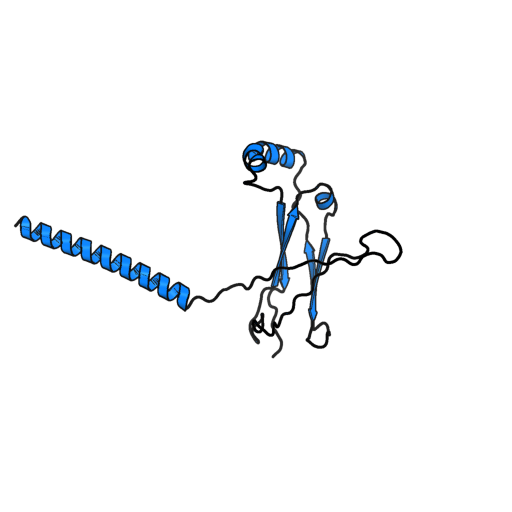ILE A 1 99 ? -13.534 2.043 14.587 1.00 91.75 99 ILE A O 1
ATOM 797 N N . GLY A 1 100 ? -14.687 2.236 12.668 1.00 92.75 100 GLY A N 1
ATOM 798 C CA . GLY A 1 100 ? -14.492 3.674 12.528 1.00 92.75 100 GLY A CA 1
ATOM 799 C C . GLY A 1 100 ? -13.068 4.011 12.085 1.00 92.75 100 GLY A C 1
ATOM 800 O O . GLY A 1 100 ? -12.554 3.436 11.124 1.00 92.75 100 GLY A O 1
ATOM 801 N N . MET A 1 101 ? -12.452 4.982 12.758 1.00 95.25 101 MET A N 1
ATOM 802 C CA . MET A 1 101 ? -11.080 5.399 12.476 1.00 95.25 101 MET A CA 1
ATOM 803 C C . MET A 1 101 ? -10.091 4.438 13.137 1.00 95.25 101 MET A C 1
ATOM 805 O O . MET A 1 101 ? -10.157 4.208 14.342 1.00 95.25 101 MET A O 1
ATOM 809 N N . PHE A 1 102 ? -9.148 3.920 12.357 1.00 94.88 102 PHE A N 1
ATOM 810 C CA . PHE A 1 102 ? -8.053 3.085 12.837 1.00 94.88 102 PHE A CA 1
ATOM 811 C C . PHE A 1 102 ? -6.703 3.711 12.480 1.00 94.88 102 PHE A C 1
ATOM 813 O O . PHE A 1 102 ? -6.602 4.557 11.591 1.00 94.88 102 PHE A O 1
ATOM 820 N N . LEU A 1 103 ? -5.658 3.313 13.204 1.00 95.88 103 LEU A N 1
ATOM 821 C CA . LEU A 1 103 ? -4.301 3.818 13.025 1.00 95.88 103 LEU A CA 1
ATOM 822 C C . LEU A 1 103 ? -3.419 2.730 12.411 1.00 95.88 103 LEU A C 1
ATOM 824 O O . LEU A 1 103 ? -3.407 1.598 12.893 1.00 95.88 103 LEU A O 1
ATOM 828 N N . ILE A 1 104 ? -2.659 3.088 11.381 1.00 96.06 104 ILE A N 1
ATOM 829 C CA . ILE A 1 104 ? -1.603 2.258 10.809 1.00 96.06 104 ILE A CA 1
ATOM 830 C C . ILE A 1 104 ? -0.270 2.822 11.283 1.00 96.06 104 ILE A C 1
ATOM 832 O O . ILE A 1 104 ? 0.020 4.000 11.063 1.00 96.06 104 ILE A O 1
ATOM 836 N N . ASN A 1 105 ? 0.528 1.968 11.919 1.00 95.94 105 ASN A N 1
ATOM 837 C CA . ASN A 1 105 ? 1.880 2.286 12.362 1.00 95.94 105 ASN A CA 1
ATOM 838 C C . ASN A 1 105 ? 2.881 1.474 11.544 1.00 95.94 105 ASN A C 1
ATOM 840 O O . ASN A 1 105 ? 2.722 0.261 11.396 1.00 95.94 105 ASN A O 1
ATOM 844 N N . MET A 1 106 ? 3.919 2.137 11.049 1.00 95.19 106 MET A N 1
ATOM 845 C CA . MET A 1 106 ? 5.009 1.520 10.308 1.00 95.19 106 MET A CA 1
ATOM 846 C C . MET A 1 106 ? 6.346 1.979 10.870 1.00 95.19 106 MET A C 1
ATOM 848 O O . MET A 1 106 ? 6.634 3.174 10.914 1.00 95.19 106 MET A O 1
ATOM 852 N N . ASN A 1 107 ? 7.179 1.004 11.233 1.00 94.81 107 ASN A N 1
ATOM 853 C CA . ASN A 1 107 ? 8.501 1.243 11.797 1.00 94.81 107 ASN A CA 1
ATOM 854 C C . ASN A 1 107 ? 9.543 0.659 10.845 1.00 94.81 107 ASN A C 1
ATOM 856 O O . ASN A 1 107 ? 9.602 -0.557 10.660 1.00 94.81 107 ASN A O 1
ATOM 860 N N . MET A 1 108 ? 10.366 1.529 10.267 1.00 91.50 108 MET A N 1
ATOM 861 C CA . MET A 1 108 ? 11.532 1.146 9.478 1.00 91.50 108 MET A CA 1
ATOM 862 C C . MET A 1 108 ? 12.663 0.823 10.443 1.00 91.50 108 MET A C 1
ATOM 864 O O . MET A 1 108 ? 13.054 1.671 11.249 1.00 91.50 108 MET A O 1
ATOM 868 N N . LYS A 1 109 ? 13.159 -0.412 10.392 1.00 91.06 109 LYS A N 1
ATOM 869 C CA . LYS A 1 109 ? 14.190 -0.901 11.308 1.00 91.06 109 LYS A CA 1
ATOM 870 C C . LYS A 1 109 ? 15.490 -1.191 10.574 1.00 91.06 109 LYS A C 1
ATOM 872 O O . LYS A 1 109 ? 15.464 -1.713 9.466 1.00 91.06 109 LYS A O 1
ATOM 877 N N . SER A 1 110 ? 16.605 -0.895 11.233 1.00 87.88 110 SER A N 1
ATOM 878 C CA . SER A 1 110 ? 17.938 -1.321 10.810 1.00 87.88 110 SER A CA 1
ATOM 879 C C . SER A 1 110 ? 18.089 -2.843 10.920 1.00 87.88 110 SER A C 1
ATOM 881 O O . SER A 1 110 ? 17.325 -3.508 11.627 1.00 87.88 110 SER A O 1
ATOM 883 N N . HIS A 1 111 ? 19.133 -3.399 10.301 1.00 83.69 111 HIS A N 1
ATOM 884 C CA . HIS A 1 111 ? 19.536 -4.798 10.479 1.00 83.69 111 HIS A CA 1
ATOM 885 C C . HIS A 1 111 ? 19.809 -5.165 11.949 1.00 83.69 111 HIS A C 1
ATOM 887 O O . HIS A 1 111 ? 19.637 -6.318 12.334 1.00 83.69 111 HIS A O 1
ATOM 893 N N . THR A 1 112 ? 20.193 -4.193 12.784 1.00 86.38 112 THR A N 1
ATOM 894 C CA . THR A 1 112 ? 20.389 -4.369 14.235 1.00 86.38 112 THR A CA 1
ATOM 895 C C . THR A 1 112 ? 19.078 -4.372 15.034 1.00 86.38 112 THR A C 1
ATOM 897 O O . THR A 1 112 ? 19.089 -4.651 16.230 1.00 86.38 112 THR A O 1
ATOM 900 N N . GLY A 1 113 ? 17.942 -4.076 14.392 1.00 86.31 113 GLY A N 1
ATOM 901 C CA . GLY A 1 113 ? 16.616 -4.006 15.012 1.00 86.31 113 GLY A CA 1
ATOM 902 C C . GLY A 1 113 ? 16.238 -2.636 15.586 1.00 86.31 113 GLY A C 1
ATOM 903 O O . GLY A 1 113 ? 15.109 -2.477 16.058 1.00 86.31 113 GLY A O 1
ATOM 904 N N . GLU A 1 114 ? 17.137 -1.651 15.521 1.00 91.88 114 GLU A N 1
ATOM 905 C CA . GLU A 1 114 ? 16.874 -0.264 15.917 1.00 91.88 114 GLU A CA 1
ATOM 906 C C . GLU A 1 114 ? 15.855 0.396 14.980 1.00 91.88 114 GLU A C 1
ATOM 908 O O . GLU A 1 114 ? 15.898 0.192 13.767 1.00 91.88 114 GLU A O 1
ATOM 913 N N . VAL A 1 115 ? 14.925 1.179 15.533 1.00 92.31 115 VAL A N 1
ATOM 914 C CA . VAL A 1 115 ? 13.933 1.919 14.743 1.00 92.31 115 VAL A CA 1
ATOM 915 C C . VAL A 1 115 ? 14.592 3.174 14.178 1.00 92.31 115 VAL A C 1
ATOM 917 O O . VAL A 1 115 ? 14.899 4.098 14.921 1.00 92.31 115 VAL A O 1
ATOM 920 N N . LEU A 1 116 ? 14.779 3.209 12.859 1.00 91.25 116 LEU A N 1
ATOM 921 C CA . LEU A 1 116 ? 15.363 4.343 12.142 1.00 91.25 116 LEU A CA 1
ATOM 922 C C . LEU A 1 116 ? 14.326 5.441 11.903 1.00 91.25 116 LEU A C 1
ATOM 924 O O . LEU A 1 116 ? 14.591 6.627 12.082 1.00 91.25 116 LEU A O 1
ATOM 928 N N . ARG A 1 117 ? 13.125 5.041 11.475 1.00 91.88 117 ARG A N 1
ATOM 929 C CA . ARG A 1 117 ? 12.002 5.941 11.196 1.00 91.88 117 ARG A CA 1
ATOM 930 C C . ARG A 1 117 ? 10.692 5.284 11.593 1.00 91.88 117 ARG A C 1
ATOM 932 O O . ARG A 1 117 ? 10.517 4.079 11.434 1.00 91.88 117 ARG A O 1
ATOM 939 N N . GLU A 1 118 ? 9.759 6.102 12.048 1.00 95.12 118 GLU A N 1
ATOM 940 C CA . GLU A 1 118 ? 8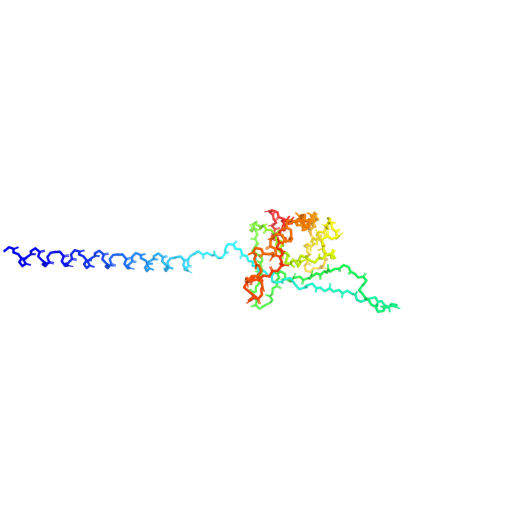.411 5.694 12.426 1.00 95.12 118 GLU A CA 1
ATOM 941 C C . GLU A 1 118 ? 7.399 6.615 11.746 1.00 95.12 118 GLU A C 1
ATOM 943 O O . GLU A 1 118 ? 7.604 7.829 11.649 1.00 95.12 118 GLU A O 1
ATOM 948 N N . ALA A 1 119 ? 6.317 6.026 11.251 1.00 96.31 119 ALA A N 1
ATOM 949 C CA . ALA A 1 119 ? 5.185 6.737 10.691 1.00 96.31 119 ALA A CA 1
ATOM 950 C C . ALA A 1 119 ? 3.882 6.163 11.242 1.00 96.31 119 ALA A C 1
ATOM 952 O O . ALA A 1 119 ? 3.642 4.958 11.193 1.00 96.31 119 ALA A O 1
ATOM 953 N N . SER A 1 120 ? 3.014 7.063 11.691 1.00 96.56 120 SER A N 1
ATOM 954 C CA . SER A 1 120 ? 1.661 6.754 12.139 1.00 96.56 120 SER A CA 1
ATOM 955 C C . SER A 1 120 ? 0.668 7.565 11.320 1.00 96.56 120 SER A C 1
ATOM 957 O O . SER A 1 120 ? 0.786 8.794 11.212 1.00 96.56 120 SER A O 1
ATOM 959 N N . ARG A 1 121 ? -0.306 6.887 10.712 1.00 97.00 121 ARG A N 1
ATOM 960 C CA . ARG A 1 121 ? -1.346 7.510 9.885 1.00 97.00 121 ARG A CA 1
ATOM 961 C C . ARG A 1 121 ? -2.701 6.918 10.214 1.00 97.00 121 ARG A C 1
ATOM 963 O O . ARG A 1 121 ? -2.849 5.701 10.292 1.00 97.00 121 ARG A O 1
ATOM 970 N N . SER A 1 122 ? -3.684 7.785 10.430 1.00 96.12 122 SER A N 1
ATOM 971 C CA . SER A 1 122 ? -5.063 7.355 10.624 1.00 96.12 122 SER A CA 1
ATOM 972 C C . SER A 1 122 ? -5.748 7.145 9.280 1.00 96.12 122 SER A C 1
ATOM 974 O O . SER A 1 122 ? -5.484 7.850 8.307 1.00 96.12 122 SER A O 1
ATOM 976 N N . SER A 1 123 ? -6.638 6.163 9.235 1.00 95.69 123 SER A N 1
ATOM 977 C CA . SER A 1 123 ? -7.493 5.885 8.091 1.00 95.69 123 SER A CA 1
ATOM 978 C C . SER A 1 123 ? -8.840 5.338 8.557 1.00 95.69 123 SER A C 1
ATOM 980 O O . SER A 1 123 ? -9.052 5.072 9.741 1.00 95.69 123 SER A O 1
ATOM 982 N N . MET A 1 124 ? -9.787 5.227 7.635 1.00 94.06 124 MET A N 1
ATOM 983 C CA . MET A 1 124 ? -11.130 4.715 7.894 1.00 94.06 124 MET A CA 1
ATOM 984 C C . MET A 1 124 ? -11.699 4.077 6.629 1.00 94.06 124 MET A C 1
ATOM 986 O O . MET A 1 124 ? -11.402 4.522 5.518 1.00 94.06 124 MET A O 1
ATOM 990 N N . LEU A 1 125 ? -12.569 3.073 6.790 1.00 94.50 125 LEU A N 1
ATOM 991 C CA . LEU A 1 125 ? -13.414 2.636 5.676 1.00 94.50 125 LEU A CA 1
ATOM 992 C C . LEU A 1 125 ? -14.282 3.805 5.207 1.00 94.50 125 LEU A C 1
ATOM 994 O O . LEU A 1 125 ? -14.688 4.671 5.991 1.00 94.50 125 LEU A O 1
ATOM 998 N N . ARG A 1 126 ? -14.602 3.825 3.913 1.00 93.12 126 ARG A N 1
ATOM 999 C CA . ARG A 1 126 ? -15.466 4.866 3.373 1.00 93.12 126 ARG A CA 1
ATOM 1000 C C . ARG A 1 126 ? -16.884 4.582 3.844 1.00 93.12 126 ARG A C 1
ATOM 1002 O O . ARG A 1 126 ? -17.474 3.561 3.509 1.00 93.12 126 ARG A O 1
ATOM 1009 N N . TYR A 1 127 ? -17.441 5.509 4.611 1.00 92.38 127 TYR A N 1
ATOM 1010 C CA . TYR A 1 127 ? -18.816 5.385 5.069 1.00 92.38 127 TYR A CA 1
ATOM 1011 C C . TYR A 1 127 ? -19.797 5.407 3.886 1.00 92.38 127 TYR A C 1
ATOM 1013 O O . TYR A 1 127 ? -19.736 6.293 3.030 1.00 92.38 127 TYR A O 1
ATOM 1021 N N . LYS A 1 128 ? -20.734 4.457 3.886 1.00 92.38 128 LYS A N 1
ATOM 1022 C CA . LYS A 1 128 ? -21.915 4.422 3.018 1.00 92.38 128 LYS A CA 1
ATOM 1023 C C . LYS A 1 128 ? -23.148 4.296 3.909 1.00 92.38 128 LYS A C 1
ATOM 1025 O O . LYS A 1 128 ? -23.137 3.526 4.865 1.00 92.38 128 LYS A O 1
ATOM 1030 N N . SER A 1 129 ? -24.209 5.044 3.608 1.00 94.31 129 SER A N 1
ATOM 1031 C CA . SER A 1 129 ? -25.474 4.908 4.338 1.00 94.31 129 SER A CA 1
ATOM 1032 C C . SER A 1 129 ? -26.135 3.559 4.036 1.00 94.31 129 SER A C 1
ATOM 1034 O O . SER A 1 129 ? -25.935 3.000 2.959 1.00 94.31 129 SER A O 1
ATOM 1036 N N . SER A 1 130 ? -26.981 3.056 4.940 1.00 94.00 130 SER A N 1
ATOM 1037 C CA . SER A 1 130 ? -27.703 1.789 4.726 1.00 94.00 130 SER A CA 1
ATOM 1038 C C . SER A 1 130 ? -28.586 1.816 3.472 1.00 94.00 130 SER A C 1
ATOM 1040 O O . SER A 1 130 ? -28.712 0.814 2.770 1.00 94.00 130 SER A O 1
ATOM 1042 N N . LEU A 1 131 ? -29.155 2.981 3.141 1.00 95.94 131 LEU A N 1
ATOM 1043 C CA . LEU A 1 131 ? -29.905 3.167 1.898 1.00 95.94 131 LEU A CA 1
ATOM 1044 C C . LEU A 1 131 ? -28.995 3.049 0.666 1.00 95.94 131 LEU A C 1
ATOM 1046 O O . LEU A 1 131 ? -29.355 2.398 -0.308 1.00 95.94 131 LEU A O 1
ATOM 1050 N N . LEU A 1 132 ? -27.803 3.651 0.708 1.00 95.50 132 LEU A N 1
ATOM 1051 C CA . LEU A 1 132 ? -26.853 3.571 -0.401 1.00 95.50 132 LEU A CA 1
ATOM 1052 C C . LEU A 1 132 ? -26.293 2.153 -0.567 1.00 95.50 132 LEU A C 1
ATOM 1054 O O . LEU A 1 132 ? -26.145 1.694 -1.693 1.00 95.50 132 LEU A O 1
ATOM 1058 N N . GLN A 1 133 ? -26.015 1.456 0.538 1.00 94.12 133 GLN A N 1
ATOM 1059 C CA . GLN A 1 133 ? -25.581 0.058 0.518 1.00 94.12 133 GLN A CA 1
ATOM 1060 C C . GLN A 1 133 ? -26.640 -0.828 -0.139 1.00 94.12 133 GLN A C 1
ATOM 1062 O O . GLN A 1 133 ? -26.343 -1.493 -1.121 1.00 94.12 133 GLN A O 1
ATOM 1067 N N . THR A 1 134 ? -27.894 -0.758 0.319 1.00 95.06 134 THR A N 1
ATOM 1068 C CA . THR A 1 134 ? -28.992 -1.554 -0.257 1.00 95.06 134 THR A CA 1
ATOM 1069 C C . THR A 1 134 ? -29.224 -1.249 -1.735 1.00 95.06 134 THR A C 1
ATOM 1071 O O . THR A 1 134 ? -29.333 -2.175 -2.536 1.00 95.06 134 THR A O 1
ATOM 1074 N N . LEU A 1 135 ? -29.231 0.029 -2.128 1.00 96.94 135 LEU A N 1
ATOM 1075 C CA . LEU A 1 135 ? -29.377 0.411 -3.531 1.00 96.94 135 LEU A CA 1
ATOM 1076 C C . LEU A 1 135 ? -28.207 -0.097 -4.387 1.00 96.94 135 LEU A C 1
ATOM 1078 O O . LEU A 1 135 ? -28.433 -0.599 -5.487 1.00 96.94 135 LEU A O 1
ATOM 1082 N N . SER A 1 136 ? -26.972 -0.005 -3.884 1.00 94.00 136 SER A N 1
ATOM 1083 C CA . SER A 1 136 ? -25.774 -0.509 -4.563 1.00 94.00 136 SER A CA 1
ATOM 1084 C C . SER A 1 136 ? -25.830 -2.027 -4.730 1.00 94.00 136 SER A C 1
ATOM 1086 O O . SER A 1 136 ? -25.632 -2.521 -5.837 1.00 94.00 136 SER A O 1
ATOM 1088 N N . THR A 1 137 ? -26.159 -2.765 -3.668 1.00 95.56 137 THR A N 1
ATOM 1089 C CA . THR A 1 137 ? -26.273 -4.228 -3.703 1.00 95.56 137 THR A CA 1
ATOM 1090 C C . THR A 1 137 ? -27.386 -4.675 -4.651 1.00 95.56 137 THR A C 1
ATOM 1092 O O . THR A 1 137 ? -27.185 -5.630 -5.388 1.00 95.56 137 THR A O 1
ATOM 1095 N N . ILE A 1 138 ? -28.527 -3.974 -4.717 1.00 96.44 138 ILE A N 1
ATOM 1096 C CA . ILE A 1 138 ? -29.604 -4.282 -5.678 1.00 96.44 138 ILE A CA 1
ATOM 1097 C C . ILE A 1 138 ? -29.165 -3.977 -7.116 1.00 96.44 138 ILE A C 1
ATOM 1099 O O . ILE A 1 138 ? -29.370 -4.796 -8.009 1.00 96.44 138 ILE A O 1
ATOM 1103 N N . THR A 1 139 ? -28.538 -2.820 -7.343 1.00 96.88 139 THR A N 1
ATOM 1104 C CA . THR A 1 139 ? -28.098 -2.387 -8.682 1.00 96.88 139 THR A CA 1
ATOM 1105 C C . THR A 1 139 ? -27.041 -3.331 -9.254 1.00 96.88 139 THR A C 1
ATOM 1107 O O . THR A 1 139 ? -27.097 -3.685 -10.430 1.00 96.88 139 THR A O 1
ATOM 1110 N N . PHE A 1 140 ? -26.103 -3.782 -8.418 1.00 96.25 140 PHE A N 1
ATOM 1111 C CA . PHE A 1 140 ? -25.027 -4.696 -8.806 1.00 96.25 140 PHE A CA 1
ATOM 1112 C C . PHE A 1 140 ? -25.310 -6.170 -8.473 1.00 96.25 140 PHE A C 1
ATOM 1114 O O . PHE A 1 140 ? -24.436 -7.010 -8.680 1.00 96.25 140 PHE A O 1
ATOM 1121 N N . ALA A 1 141 ? -26.527 -6.514 -8.032 1.00 96.62 141 ALA A N 1
ATOM 1122 C CA . ALA A 1 141 ? -26.925 -7.869 -7.637 1.00 96.62 141 ALA A CA 1
ATOM 1123 C C . ALA A 1 141 ? -26.527 -8.963 -8.642 1.00 96.62 141 ALA A C 1
ATOM 1125 O O . ALA A 1 141 ? -25.913 -9.943 -8.215 1.00 96.62 141 ALA A O 1
ATOM 1126 N N . PRO A 1 142 ? -26.807 -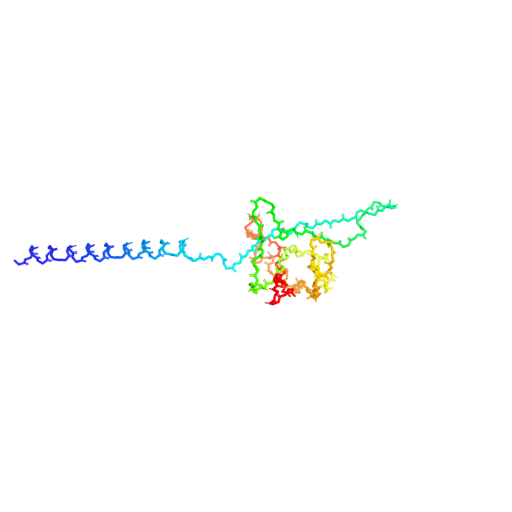8.836 -9.960 1.00 96.12 142 PRO A N 1
ATOM 1127 C CA . PRO A 1 142 ? -26.396 -9.868 -10.905 1.00 96.12 142 PRO A CA 1
ATOM 1128 C C . PRO A 1 142 ? -24.875 -10.069 -10.913 1.00 96.12 142 PRO A C 1
ATOM 1130 O O . PRO A 1 142 ? -24.415 -11.204 -10.875 1.00 96.12 142 PRO A O 1
ATOM 1133 N N . LEU A 1 143 ? -24.082 -8.994 -10.893 1.00 96.62 143 LEU A N 1
ATOM 1134 C CA . LEU A 1 143 ? -22.620 -9.089 -10.940 1.00 96.62 143 LEU A CA 1
ATOM 1135 C C . LEU A 1 143 ? -22.044 -9.703 -9.656 1.00 96.62 143 LEU A C 1
ATOM 1137 O O . LEU A 1 143 ? -21.087 -10.472 -9.733 1.00 96.62 143 LEU A O 1
ATOM 1141 N N . LEU A 1 144 ? -22.642 -9.398 -8.501 1.00 95.25 144 LEU A N 1
ATOM 1142 C CA . LEU A 1 144 ? -22.268 -9.982 -7.211 1.00 95.25 144 LEU A CA 1
ATOM 1143 C C . LEU A 1 144 ? -22.574 -11.488 -7.164 1.00 95.25 144 LEU A C 1
ATOM 1145 O O . LEU A 1 144 ? -21.735 -12.275 -6.736 1.00 95.25 144 LEU A O 1
ATOM 1149 N N . LEU A 1 145 ? -23.746 -11.911 -7.653 1.00 95.75 145 LEU A N 1
ATOM 1150 C CA . LEU A 1 145 ? -24.151 -13.324 -7.665 1.00 95.75 145 LEU A CA 1
ATOM 1151 C C . LEU A 1 145 ? -23.289 -14.183 -8.595 1.00 95.75 145 LEU A C 1
ATOM 1153 O O . LEU A 1 145 ? -22.987 -15.328 -8.266 1.00 95.75 145 LEU A O 1
ATOM 1157 N N . TYR A 1 146 ? -22.874 -13.635 -9.739 1.00 95.88 146 TYR A N 1
ATOM 1158 C CA . TYR A 1 146 ? -21.932 -14.302 -10.642 1.00 95.88 146 TYR A CA 1
ATOM 1159 C C . TYR A 1 146 ? -20.468 -14.209 -10.170 1.00 95.88 146 TYR A C 1
ATOM 1161 O O . TYR A 1 146 ? -19.587 -14.724 -10.854 1.00 95.88 146 TYR A O 1
ATOM 1169 N N . GLY A 1 147 ? -20.189 -13.563 -9.028 1.00 93.12 147 GLY A N 1
ATOM 1170 C CA . GLY A 1 147 ? -18.838 -13.417 -8.474 1.00 93.12 147 GLY A CA 1
ATOM 1171 C C . GLY A 1 147 ? -17.912 -12.515 -9.296 1.00 93.12 147 GLY A C 1
ATOM 1172 O O . GLY A 1 147 ? -16.698 -12.565 -9.133 1.00 93.12 147 GLY A O 1
ATOM 1173 N N . ILE A 1 148 ? -18.467 -11.698 -10.196 1.00 94.12 148 ILE A N 1
ATOM 1174 C CA . ILE A 1 148 ? -17.702 -10.750 -11.023 1.00 94.12 148 ILE A CA 1
ATOM 1175 C C . ILE A 1 148 ? -17.293 -9.533 -10.182 1.00 94.12 148 ILE A C 1
ATOM 1177 O O . ILE A 1 148 ? -16.244 -8.926 -10.403 1.00 94.12 148 ILE A O 1
ATOM 1181 N N . HIS A 1 149 ? -18.124 -9.180 -9.202 1.00 92.88 149 HIS A N 1
ATOM 1182 C CA . HIS A 1 149 ? -17.833 -8.156 -8.210 1.00 92.88 149 HIS A CA 1
ATOM 1183 C C . HIS A 1 149 ? -17.873 -8.736 -6.798 1.00 92.88 149 HIS A C 1
ATOM 1185 O O . HIS A 1 149 ? -18.654 -9.637 -6.504 1.00 92.88 149 HIS A O 1
ATOM 1191 N N . GLU A 1 150 ? -17.048 -8.170 -5.920 1.00 93.31 150 GLU A N 1
ATOM 1192 C CA . GLU A 1 150 ? -16.967 -8.510 -4.500 1.00 93.31 150 GLU A CA 1
ATOM 1193 C C . GLU A 1 150 ? -17.243 -7.256 -3.660 1.00 93.31 150 GLU A C 1
ATOM 1195 O O . GLU A 1 150 ? -16.840 -6.152 -4.031 1.00 93.31 150 GLU A O 1
ATOM 1200 N N . GLU A 1 151 ? -17.891 -7.416 -2.503 1.00 92.50 151 GLU A N 1
ATOM 1201 C CA . GLU A 1 151 ? -18.161 -6.321 -1.557 1.00 92.50 151 GLU A CA 1
ATOM 1202 C C . GLU A 1 151 ? -16.921 -6.006 -0.700 1.00 92.50 151 GLU A C 1
ATOM 1204 O O . GLU A 1 151 ? -16.883 -6.220 0.517 1.00 92.50 151 GLU A O 1
ATOM 1209 N N . LYS A 1 152 ? -15.873 -5.505 -1.358 1.00 94.06 152 LYS A N 1
ATOM 1210 C CA . LYS A 1 152 ? -14.617 -5.083 -0.733 1.00 94.06 152 LYS A CA 1
ATOM 1211 C C . LYS A 1 152 ? -14.250 -3.657 -1.110 1.00 94.06 152 LYS A C 1
ATOM 1213 O O . LYS A 1 152 ? -14.578 -3.171 -2.190 1.00 94.06 152 LYS A O 1
ATOM 1218 N N . GLN A 1 153 ? -13.515 -3.013 -0.218 1.00 94.25 153 GLN A N 1
ATOM 1219 C CA . GLN A 1 153 ? -12.973 -1.683 -0.408 1.00 94.25 153 GLN A CA 1
ATOM 1220 C C . GLN A 1 153 ? -11.460 -1.713 -0.190 1.00 94.25 153 GLN A C 1
ATOM 1222 O O . GLN A 1 153 ? -10.987 -2.224 0.825 1.00 94.25 153 GLN A O 1
ATOM 1227 N N . MET A 1 154 ? -10.717 -1.108 -1.113 1.00 95.44 154 MET A N 1
ATOM 1228 C CA . MET A 1 154 ? -9.289 -0.860 -0.949 1.00 95.44 154 MET A CA 1
ATOM 1229 C C . MET A 1 154 ? -9.077 0.439 -0.163 1.00 95.44 154 MET A C 1
ATOM 1231 O O . MET A 1 154 ? -9.653 1.482 -0.490 1.00 95.44 154 MET A O 1
ATOM 1235 N N . VAL A 1 155 ? -8.279 0.371 0.900 1.00 95.50 155 VAL A N 1
ATOM 1236 C CA . VAL A 1 155 ? -7.897 1.516 1.728 1.00 95.50 155 VAL A CA 1
ATOM 1237 C C . VAL A 1 155 ? -6.406 1.777 1.567 1.00 95.50 155 VAL A C 1
ATOM 1239 O O . VAL A 1 155 ? -5.576 1.067 2.127 1.00 95.50 155 VAL A O 1
ATOM 1242 N N . THR A 1 156 ? -6.099 2.823 0.808 1.00 95.94 156 THR A N 1
ATOM 1243 C CA . THR A 1 156 ? -4.742 3.288 0.508 1.00 95.94 156 THR A CA 1
ATOM 1244 C C . THR A 1 156 ? -4.286 4.312 1.541 1.00 95.94 156 THR A C 1
ATOM 1246 O O . THR A 1 156 ? -4.965 5.317 1.765 1.00 95.94 156 THR A O 1
ATOM 1249 N N . VAL A 1 157 ? -3.130 4.082 2.165 1.00 96.56 157 VAL A N 1
ATOM 1250 C CA . VAL A 1 157 ? -2.556 4.982 3.174 1.00 96.56 157 VAL A CA 1
ATOM 1251 C C . VAL A 1 157 ? -1.087 5.256 2.876 1.00 96.56 157 VAL A C 1
ATOM 1253 O O . VAL A 1 157 ? -0.255 4.352 2.883 1.00 96.56 157 VAL A O 1
ATOM 1256 N N . GLU A 1 158 ? -0.757 6.527 2.650 1.00 96.50 158 GLU A N 1
ATOM 1257 C CA . GLU A 1 158 ? 0.621 6.987 2.467 1.00 96.50 158 GLU A CA 1
ATOM 1258 C C . GLU A 1 158 ? 1.299 7.213 3.825 1.00 96.50 158 GLU A C 1
ATOM 1260 O O . GLU A 1 158 ? 0.921 8.107 4.587 1.00 96.50 158 GLU A O 1
ATOM 1265 N N . LEU A 1 159 ? 2.318 6.406 4.127 1.00 95.94 159 LEU A N 1
ATOM 1266 C CA . LEU A 1 159 ? 3.049 6.447 5.396 1.00 95.94 159 LEU A CA 1
ATOM 1267 C C . LEU A 1 159 ? 4.273 7.364 5.309 1.00 95.94 159 LEU A C 1
ATOM 1269 O O . LEU A 1 159 ? 4.475 8.201 6.192 1.00 95.94 159 LEU A O 1
ATOM 1273 N N . PHE A 1 160 ? 5.030 7.268 4.213 1.00 94.94 160 PHE A N 1
ATOM 1274 C CA . PHE A 1 160 ? 6.171 8.137 3.924 1.00 94.94 160 PHE A CA 1
ATOM 1275 C C . PHE A 1 160 ? 6.065 8.714 2.514 1.00 94.94 160 PHE A C 1
ATOM 1277 O O . PHE A 1 160 ? 5.856 7.971 1.561 1.00 94.94 160 PHE A O 1
ATOM 1284 N N . SER A 1 161 ? 6.274 10.022 2.372 1.00 92.38 161 SER A N 1
ATOM 1285 C CA . SER A 1 161 ? 6.281 10.697 1.068 1.00 92.38 161 SER A CA 1
ATOM 1286 C C . SER A 1 161 ? 7.654 10.683 0.393 1.00 92.38 161 SER A C 1
ATOM 1288 O O . SER A 1 161 ? 7.748 10.636 -0.831 1.00 92.38 161 SER A O 1
ATOM 1290 N N . GLN A 1 162 ? 8.719 10.752 1.195 1.00 91.31 162 GLN A N 1
ATOM 1291 C CA . GLN A 1 162 ? 10.112 10.863 0.755 1.00 91.31 162 GLN A CA 1
ATOM 1292 C C . GLN A 1 162 ? 11.033 10.096 1.717 1.00 91.31 162 GLN A C 1
ATOM 1294 O O . GLN A 1 162 ? 11.876 10.686 2.389 1.00 91.31 162 GLN A O 1
ATOM 1299 N N . TYR A 1 163 ? 10.824 8.788 1.847 1.00 89.81 163 TYR A N 1
ATOM 1300 C CA . TYR A 1 163 ? 11.741 7.920 2.582 1.00 89.81 163 TYR A CA 1
ATOM 1301 C C . TYR A 1 163 ? 13.025 7.722 1.777 1.00 89.81 163 TYR A C 1
ATOM 1303 O O . TYR A 1 163 ? 12.965 7.394 0.598 1.00 89.81 163 TYR A O 1
ATOM 1311 N N . GLU A 1 164 ? 14.175 7.899 2.405 1.00 89.31 164 GLU A N 1
ATOM 1312 C CA . GLU A 1 164 ? 15.484 7.686 1.795 1.00 89.31 164 GLU A CA 1
ATOM 1313 C C . GLU A 1 164 ? 16.286 6.795 2.738 1.00 89.31 164 GLU A C 1
ATOM 1315 O O . GLU A 1 164 ? 16.248 6.990 3.956 1.00 89.31 164 GLU A O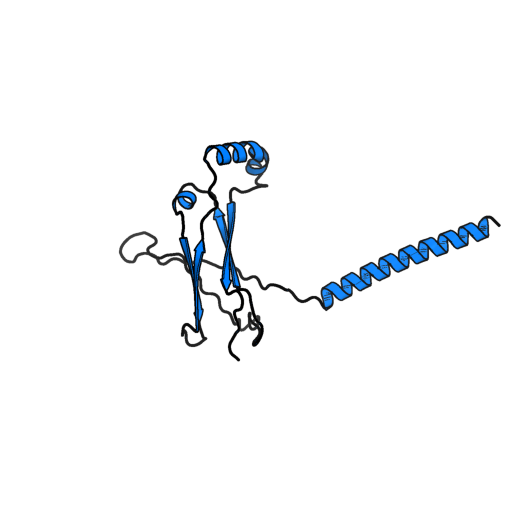 1
ATOM 1320 N N . GLU A 1 165 ? 16.944 5.780 2.185 1.00 80.38 165 GLU A N 1
ATOM 1321 C CA . GLU A 1 165 ? 17.845 4.933 2.958 1.00 80.38 165 GLU A CA 1
ATOM 1322 C C . GLU A 1 165 ? 19.171 5.675 3.140 1.00 80.38 165 GLU A C 1
ATOM 1324 O O . GLU A 1 165 ? 19.783 6.093 2.150 1.00 80.38 165 GLU A O 1
ATOM 1329 N N . ASP A 1 166 ? 19.573 5.873 4.400 1.00 72.50 166 ASP A N 1
ATOM 1330 C CA . ASP A 1 166 ? 20.834 6.535 4.735 1.00 72.50 166 ASP A CA 1
ATOM 1331 C C . ASP A 1 166 ? 22.019 5.770 4.089 1.00 72.50 166 ASP A C 1
ATOM 1333 O O . ASP A 1 166 ? 21.977 4.537 4.004 1.00 72.50 166 ASP A O 1
ATOM 1337 N N . PRO A 1 167 ? 23.047 6.482 3.588 1.00 61.88 167 PRO A N 1
ATOM 1338 C CA . PRO A 1 167 ? 24.120 5.916 2.760 1.00 61.88 167 PRO A CA 1
ATOM 1339 C C . PRO A 1 167 ? 24.958 4.811 3.424 1.00 61.88 167 PRO A C 1
ATOM 1341 O O . PRO A 1 167 ? 25.315 4.947 4.616 1.00 61.88 167 PRO A O 1
#

InterPro domains:
  IPR009617 Seipin [PF06775] (18-166)
  IPR009617 Seipin [PTHR21212] (9-166)

Radius of gyration: 26.65 Å; chains: 1; bounding box: 54×30×96 Å

pLDDT: mean 90.3, std 7.71, range [61.88, 98.06]